Protein AF-A0A450Y6W3-F1 (afdb_monomer_lite)

Sequence (43 aa):
MSHDQNFKNLILDYPRAALEFFASEEATAIPPTARITPVRQEQ

pLDDT: mean 87.14, std 9.64, range [58.53, 94.81]

Secondary structure (DSSP, 8-state):
-HHHHHHHHHHHHSHHHHHHHHSHHHHHTS-TT----------

Structure (mmCIF, N/CA/C/O backbone):
data_AF-A0A450Y6W3-F1
#
_entry.id   AF-A0A450Y6W3-F1
#
loop_
_atom_site.group_PDB
_atom_site.id
_atom_site.type_symbol
_atom_site.label_atom_id
_atom_site.label_alt_id
_atom_site.label_comp_id
_atom_site.label_asym_id
_atom_site.label_entity_id
_atom_site.label_seq_id
_atom_site.pdbx_PDB_ins_code
_atom_site.Cartn_x
_atom_site.Cartn_y
_atom_site.Cartn_z
_atom_site.occupancy
_atom_site.B_iso_or_equiv
_atom_site.auth_seq_id
_atom_site.auth_comp_id
_atom_site.auth_asym_id
_atom_site.auth_atom_id
_atom_site.pdbx_PDB_model_num
ATOM 1 N N . MET A 1 1 ? 19.754 -2.080 -12.969 1.00 58.53 1 MET A N 1
ATOM 2 C CA . MET A 1 1 ? 18.565 -2.698 -13.600 1.00 58.53 1 MET A CA 1
ATOM 3 C C . MET A 1 1 ? 17.750 -3.565 -12.628 1.00 58.53 1 MET A C 1
ATOM 5 O O . MET A 1 1 ? 16.562 -3.322 -12.526 1.00 58.53 1 MET A O 1
ATOM 9 N N . SER A 1 2 ? 18.331 -4.524 -11.885 1.00 69.00 2 SER A N 1
ATOM 10 C CA . SER A 1 2 ? 17.558 -5.429 -10.992 1.00 69.00 2 SER A CA 1
ATOM 11 C C . SER A 1 2 ? 17.015 -4.773 -9.704 1.00 69.00 2 SER A C 1
ATOM 13 O O . SER A 1 2 ? 15.905 -5.066 -9.273 1.00 69.00 2 SER A O 1
ATOM 15 N N . HIS A 1 3 ? 17.755 -3.820 -9.123 1.00 71.62 3 HIS A N 1
ATOM 16 C CA . HIS A 1 3 ? 17.371 -3.170 -7.860 1.00 71.62 3 HIS A CA 1
ATOM 17 C C . HIS A 1 3 ? 16.022 -2.435 -7.939 1.00 71.62 3 HIS A C 1
ATOM 19 O O . HIS A 1 3 ? 15.183 -2.570 -7.055 1.00 71.62 3 HIS A O 1
ATOM 25 N N . ASP A 1 4 ? 15.789 -1.734 -9.047 1.00 79.56 4 ASP A N 1
ATOM 26 C CA . ASP A 1 4 ? 14.560 -0.980 -9.302 1.00 79.56 4 ASP A CA 1
ATOM 27 C C . ASP A 1 4 ? 13.335 -1.898 -9.427 1.00 79.56 4 ASP A C 1
ATOM 29 O O . ASP A 1 4 ? 12.247 -1.587 -8.951 1.00 79.56 4 ASP A O 1
ATOM 33 N N . GLN A 1 5 ? 13.530 -3.070 -10.038 1.00 77.12 5 GLN A N 1
ATOM 34 C CA . GLN A 1 5 ? 12.478 -4.072 -10.190 1.00 77.12 5 GLN A CA 1
ATOM 35 C C . GLN A 1 5 ? 12.171 -4.781 -8.870 1.00 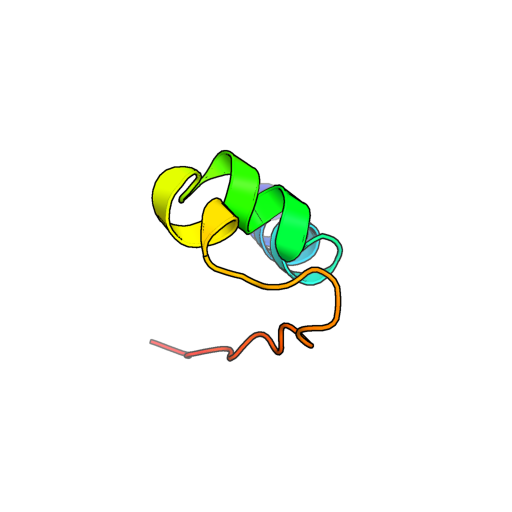77.12 5 GLN A C 1
ATOM 37 O O . GLN A 1 5 ? 11.002 -4.975 -8.549 1.00 77.12 5 GLN A O 1
ATOM 42 N N . ASN A 1 6 ? 13.187 -5.096 -8.061 1.00 83.31 6 ASN A N 1
ATOM 43 C CA . ASN A 1 6 ? 12.973 -5.655 -6.723 1.00 83.31 6 ASN A CA 1
ATOM 44 C C . ASN A 1 6 ? 12.195 -4.685 -5.828 1.00 83.31 6 ASN A C 1
ATOM 46 O O . ASN A 1 6 ? 11.283 -5.098 -5.117 1.00 83.31 6 ASN A O 1
ATOM 50 N N . PHE A 1 7 ? 12.517 -3.395 -5.905 1.00 82.75 7 PHE A N 1
ATOM 51 C CA . PHE A 1 7 ? 11.800 -2.357 -5.176 1.00 82.75 7 PHE A CA 1
ATOM 52 C C . PHE A 1 7 ? 10.338 -2.230 -5.634 1.00 82.75 7 PHE A C 1
ATOM 54 O O . PHE A 1 7 ? 9.428 -2.212 -4.807 1.00 82.75 7 PHE A O 1
ATOM 61 N N . LYS A 1 8 ? 10.088 -2.229 -6.950 1.00 85.50 8 LYS A N 1
ATOM 62 C CA . LYS A 1 8 ? 8.725 -2.225 -7.509 1.00 85.50 8 LYS A CA 1
ATOM 63 C C . LYS A 1 8 ? 7.924 -3.458 -7.089 1.00 85.50 8 LYS A C 1
ATOM 65 O O . LYS A 1 8 ? 6.754 -3.322 -6.747 1.00 85.50 8 LYS A O 1
ATOM 70 N N . ASN A 1 9 ? 8.543 -4.636 -7.070 1.00 87.75 9 ASN A N 1
ATOM 71 C CA . ASN A 1 9 ? 7.892 -5.860 -6.601 1.00 87.75 9 ASN A CA 1
ATOM 72 C C . ASN A 1 9 ? 7.538 -5.780 -5.113 1.00 87.75 9 ASN A C 1
ATOM 74 O O . ASN A 1 9 ? 6.418 -6.118 -4.749 1.00 87.75 9 ASN A O 1
ATOM 78 N N . LEU A 1 10 ? 8.417 -5.223 -4.274 1.00 87.62 10 LEU A N 1
ATOM 79 C CA . LEU A 1 10 ? 8.138 -5.043 -2.848 1.00 87.62 10 LEU A CA 1
ATOM 80 C C . LEU A 1 10 ? 6.890 -4.180 -2.599 1.00 87.62 10 LEU A C 1
ATOM 82 O O . LEU A 1 10 ? 6.083 -4.501 -1.731 1.00 87.62 10 LEU A O 1
ATOM 86 N N . ILE A 1 11 ? 6.699 -3.113 -3.379 1.00 90.62 11 ILE A N 1
ATOM 87 C CA . ILE A 1 11 ? 5.499 -2.265 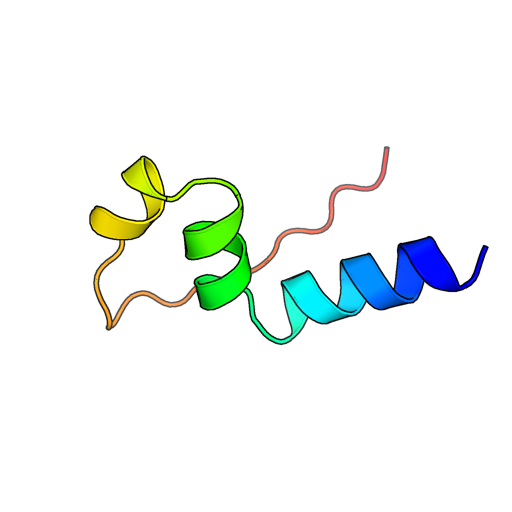-3.283 1.00 90.62 11 ILE A CA 1
ATOM 88 C C . ILE A 1 11 ? 4.235 -3.045 -3.669 1.00 90.62 11 ILE A C 1
ATOM 90 O O . ILE A 1 11 ? 3.177 -2.839 -3.078 1.00 90.62 11 ILE A O 1
ATOM 94 N N . LEU A 1 12 ? 4.328 -3.945 -4.648 1.00 89.19 12 LEU A N 1
ATOM 95 C CA . LEU A 1 12 ? 3.194 -4.757 -5.092 1.00 89.19 12 LEU A CA 1
ATOM 96 C C . LEU A 1 12 ? 2.848 -5.874 -4.106 1.00 89.19 12 LEU A C 1
ATOM 98 O O . LEU A 1 12 ? 1.667 -6.167 -3.929 1.00 89.19 12 LEU A O 1
ATOM 102 N N . ASP A 1 13 ? 3.859 -6.462 -3.467 1.00 92.94 13 ASP A N 1
ATOM 103 C CA . ASP A 1 13 ? 3.696 -7.531 -2.479 1.00 92.94 13 ASP A CA 1
ATOM 104 C C . ASP A 1 13 ? 3.204 -6.985 -1.129 1.00 92.94 13 ASP A C 1
ATOM 106 O O . ASP A 1 13 ? 2.422 -7.635 -0.433 1.00 92.94 13 ASP A O 1
ATOM 110 N N . TYR A 1 14 ? 3.613 -5.761 -0.777 1.00 93.62 14 TYR A N 1
ATOM 111 C CA . TYR A 1 14 ? 3.292 -5.115 0.498 1.00 93.62 14 TYR A CA 1
ATOM 112 C C . TYR A 1 14 ? 2.702 -3.712 0.306 1.00 93.62 14 TYR A C 1
ATOM 114 O O . TYR A 1 14 ? 3.228 -2.736 0.846 1.00 93.62 14 TYR A O 1
ATOM 122 N N . PRO A 1 15 ? 1.573 -3.572 -0.408 1.00 92.88 15 PRO A N 1
ATOM 123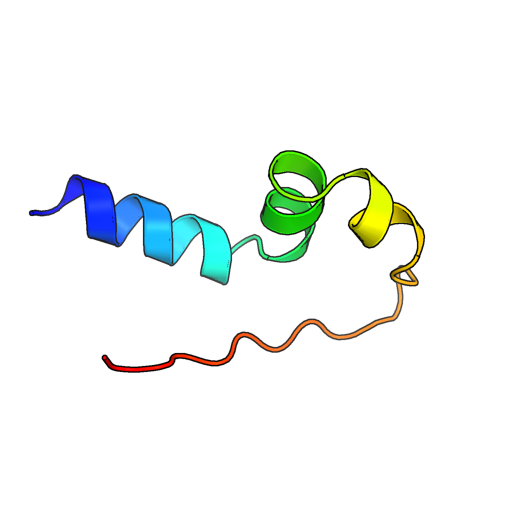 C CA . PRO A 1 15 ? 1.056 -2.265 -0.799 1.00 92.88 15 PRO A CA 1
ATOM 124 C C . PRO A 1 15 ? 0.654 -1.410 0.404 1.00 92.88 15 PRO A C 1
ATOM 126 O O . PRO A 1 15 ? 0.820 -0.195 0.382 1.00 92.88 15 PRO A O 1
ATOM 129 N N . ARG A 1 16 ? 0.168 -2.033 1.484 1.00 93.75 16 ARG A N 1
ATOM 130 C CA . ARG A 1 16 ? -0.205 -1.302 2.698 1.00 93.75 16 ARG A CA 1
ATOM 131 C C . ARG A 1 16 ? 1.012 -0.769 3.449 1.00 93.75 16 ARG A C 1
ATOM 133 O O . ARG A 1 16 ? 1.046 0.414 3.753 1.00 93.75 16 ARG A O 1
ATOM 140 N N . ALA A 1 17 ? 2.021 -1.610 3.673 1.00 93.88 17 ALA A N 1
ATOM 141 C CA . ALA A 1 17 ? 3.261 -1.182 4.320 1.00 93.88 17 ALA A CA 1
ATOM 142 C C . ALA A 1 17 ? 4.011 -0.146 3.466 1.00 93.88 17 ALA A C 1
ATOM 144 O O . ALA A 1 17 ? 4.595 0.792 3.998 1.00 93.88 17 ALA A O 1
ATOM 145 N N . ALA A 1 18 ? 3.953 -0.276 2.137 1.00 94.00 18 ALA A N 1
ATOM 146 C CA . ALA A 1 18 ? 4.487 0.725 1.226 1.00 94.00 18 ALA A CA 1
ATOM 147 C C . ALA A 1 18 ? 3.770 2.075 1.398 1.00 94.00 18 ALA A C 1
ATOM 149 O O . ALA A 1 18 ? 4.438 3.092 1.544 1.00 94.00 18 ALA A O 1
ATOM 150 N N . LEU A 1 19 ? 2.434 2.101 1.445 1.00 93.88 19 LEU A N 1
ATOM 151 C CA . LEU A 1 19 ? 1.685 3.337 1.699 1.00 93.88 19 LEU A CA 1
ATOM 152 C C . LEU A 1 19 ? 1.991 3.921 3.083 1.00 93.88 19 LEU A C 1
ATOM 154 O O . LEU A 1 19 ? 2.241 5.113 3.179 1.00 93.88 19 LEU A O 1
ATOM 158 N N . GLU A 1 20 ? 2.060 3.103 4.133 1.00 94.31 20 GLU A N 1
ATOM 159 C CA . GLU A 1 20 ? 2.442 3.561 5.479 1.00 94.31 20 GLU A CA 1
ATOM 160 C C . GLU A 1 20 ? 3.851 4.176 5.516 1.00 94.31 20 GLU A C 1
ATOM 162 O O . GLU A 1 20 ? 4.094 5.107 6.280 1.00 94.31 20 GLU A O 1
ATOM 167 N N . PHE A 1 21 ? 4.773 3.685 4.683 1.00 93.31 21 PHE A N 1
ATOM 168 C CA . PHE A 1 21 ? 6.140 4.197 4.601 1.00 93.31 21 PHE A CA 1
ATOM 169 C C . PHE A 1 21 ? 6.267 5.457 3.728 1.00 93.31 21 PHE A C 1
ATOM 171 O O . PHE A 1 21 ? 6.971 6.391 4.107 1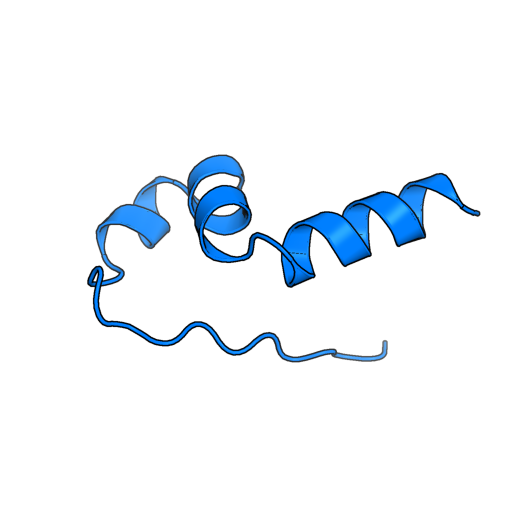.00 93.31 21 PHE A O 1
ATOM 178 N N . PHE A 1 22 ? 5.613 5.494 2.562 1.00 92.06 2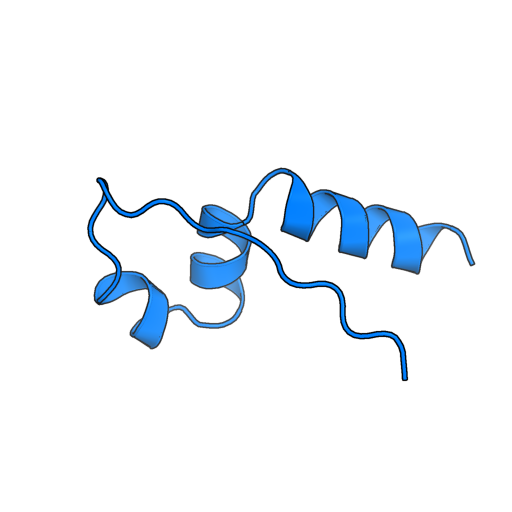2 PHE A N 1
ATOM 179 C CA . PHE A 1 22 ? 5.757 6.579 1.577 1.00 92.06 22 PHE A CA 1
ATOM 180 C C . PHE A 1 22 ? 4.719 7.704 1.716 1.00 92.06 22 PHE A C 1
ATOM 182 O O . PHE A 1 22 ? 4.987 8.817 1.272 1.00 92.06 22 PHE A O 1
ATOM 189 N N . ALA A 1 23 ? 3.551 7.416 2.292 1.00 92.94 23 ALA A N 1
ATOM 190 C CA . ALA A 1 23 ? 2.377 8.293 2.369 1.00 92.94 23 ALA A CA 1
ATOM 191 C C . ALA A 1 23 ? 1.629 8.045 3.694 1.00 92.94 23 ALA A C 1
ATOM 193 O O . ALA A 1 23 ? 0.479 7.600 3.730 1.00 92.94 23 ALA A O 1
ATOM 194 N N . SER A 1 24 ? 2.349 8.217 4.807 1.00 93.69 24 SER A N 1
ATOM 195 C CA . SER A 1 24 ? 1.894 7.801 6.137 1.00 93.69 24 SER A CA 1
ATOM 196 C C . SER A 1 24 ? 0.610 8.503 6.579 1.00 93.69 24 SER A C 1
ATOM 198 O O . SER A 1 24 ? -0.248 7.862 7.185 1.00 93.69 24 SER A O 1
ATOM 200 N N . GLU A 1 25 ? 0.448 9.786 6.251 1.00 94.50 25 GLU A N 1
ATOM 201 C CA . GLU A 1 25 ? -0.746 10.568 6.574 1.00 94.50 25 GLU A CA 1
ATOM 202 C C . GLU A 1 25 ? -1.974 10.003 5.849 1.00 94.50 25 GLU A C 1
ATOM 204 O O . GLU A 1 25 ? -2.988 9.691 6.477 1.00 94.50 25 GLU A O 1
ATOM 209 N N . GLU A 1 26 ? -1.856 9.753 4.549 1.00 92.19 26 GLU A N 1
ATOM 210 C CA . GLU A 1 26 ? -2.911 9.191 3.712 1.00 92.19 26 GLU A CA 1
ATOM 211 C C . GLU A 1 26 ? -3.233 7.741 4.090 1.00 92.19 26 GLU A C 1
ATOM 213 O O . GLU A 1 26 ? -4.397 7.332 4.061 1.00 92.19 26 GLU A O 1
ATOM 218 N N . ALA A 1 27 ? -2.228 6.964 4.500 1.00 92.88 27 ALA A N 1
ATOM 219 C CA . ALA A 1 27 ? -2.407 5.581 4.928 1.00 92.88 27 ALA A CA 1
ATOM 220 C C . ALA A 1 27 ? -3.331 5.457 6.152 1.00 92.88 27 ALA A C 1
ATOM 222 O O . ALA A 1 27 ? -4.075 4.475 6.253 1.00 92.88 27 ALA A O 1
ATOM 223 N N . THR A 1 28 ? -3.349 6.457 7.046 1.00 93.06 28 THR A N 1
ATOM 224 C CA . THR A 1 28 ? -4.251 6.464 8.215 1.00 93.06 28 THR A CA 1
ATOM 225 C C . THR A 1 28 ? -5.729 6.507 7.829 1.00 93.06 28 THR A C 1
ATOM 227 O O . THR A 1 28 ? -6.569 5.951 8.538 1.00 93.06 28 THR A O 1
ATOM 230 N N . ALA A 1 29 ? -6.051 7.113 6.684 1.00 94.25 29 ALA A N 1
ATOM 231 C CA . ALA A 1 29 ? -7.417 7.230 6.190 1.00 94.25 29 ALA A CA 1
ATOM 232 C C . ALA A 1 29 ? -7.925 5.943 5.517 1.00 94.25 29 ALA A C 1
ATOM 234 O O . ALA A 1 29 ? -9.121 5.826 5.250 1.00 94.25 29 ALA A O 1
ATOM 235 N N . ILE A 1 30 ? -7.048 4.969 5.241 1.00 92.81 30 ILE A N 1
ATOM 236 C CA . ILE A 1 30 ? -7.407 3.717 4.571 1.00 92.81 30 ILE A CA 1
ATOM 237 C C . ILE A 1 30 ? -7.921 2.712 5.615 1.00 92.81 30 ILE A C 1
ATOM 239 O O . ILE A 1 30 ? -7.139 2.235 6.442 1.00 92.81 30 ILE A O 1
ATOM 243 N N . PRO A 1 31 ? -9.195 2.281 5.563 1.00 94.19 31 PRO A N 1
ATOM 244 C CA . PRO A 1 31 ? -9.712 1.279 6.490 1.00 94.19 31 PRO A CA 1
ATOM 245 C C . PRO A 1 31 ? -8.933 -0.047 6.406 1.00 94.19 31 PRO A C 1
ATOM 247 O O . PRO A 1 31 ? -8.472 -0.416 5.322 1.00 94.19 31 PRO A O 1
ATOM 250 N N . PRO A 1 32 ? -8.819 -0.826 7.496 1.00 90.50 32 PRO A N 1
ATOM 251 C CA . PRO A 1 32 ? -8.173 -2.145 7.465 1.00 90.50 32 PRO A CA 1
ATOM 252 C C . PRO A 1 32 ? -8.831 -3.139 6.497 1.00 90.50 32 PRO A C 1
ATOM 254 O O . PRO A 1 32 ? -8.179 -4.049 5.998 1.00 90.50 32 PRO A O 1
ATOM 257 N N . THR A 1 33 ? -10.123 -2.961 6.218 1.00 94.81 33 THR A N 1
ATOM 258 C CA . THR A 1 33 ? -10.915 -3.799 5.304 1.00 94.81 33 THR A CA 1
ATOM 259 C C . THR A 1 33 ? -10.825 -3.360 3.843 1.00 94.81 33 THR A C 1
ATOM 261 O O . THR A 1 33 ? -11.370 -4.032 2.966 1.00 94.81 33 THR A O 1
ATOM 264 N N . ALA A 1 34 ? -10.165 -2.234 3.558 1.00 94.06 34 ALA A N 1
ATOM 265 C CA . ALA A 1 34 ? -10.032 -1.736 2.200 1.00 94.06 34 ALA A CA 1
ATOM 266 C C . ALA A 1 34 ? -9.104 -2.638 1.381 1.00 94.06 34 ALA A C 1
ATOM 268 O O . ALA A 1 34 ? -7.996 -2.983 1.798 1.00 94.06 34 ALA A O 1
ATOM 269 N N . ARG A 1 35 ? -9.547 -2.987 0.174 1.00 93.00 35 ARG A N 1
ATOM 270 C CA . ARG A 1 35 ? -8.733 -3.729 -0.786 1.00 93.00 35 ARG A CA 1
ATOM 271 C C . ARG A 1 35 ? -7.889 -2.754 -1.600 1.00 93.00 35 ARG A C 1
ATOM 273 O O . ARG A 1 35 ? -8.425 -1.997 -2.404 1.00 93.00 35 ARG A O 1
ATOM 280 N N . ILE A 1 36 ? -6.571 -2.815 -1.438 1.00 92.25 36 ILE A N 1
ATOM 281 C CA . ILE A 1 36 ? -5.634 -2.027 -2.243 1.00 92.25 36 ILE A CA 1
ATOM 282 C C . ILE A 1 36 ? -5.382 -2.772 -3.558 1.00 92.25 36 ILE A C 1
ATOM 284 O O . ILE A 1 36 ? -4.952 -3.924 -3.546 1.00 92.25 36 ILE A O 1
ATOM 288 N N . THR A 1 37 ? -5.677 -2.129 -4.689 1.00 91.62 37 THR A N 1
ATOM 289 C CA . THR A 1 37 ? -5.451 -2.697 -6.026 1.00 91.62 37 THR A CA 1
ATOM 290 C C . THR A 1 37 ? -4.426 -1.833 -6.757 1.00 91.62 37 THR A C 1
ATOM 292 O O . THR A 1 37 ? -4.751 -0.698 -7.103 1.00 91.62 37 THR A O 1
ATOM 295 N N . PRO A 1 38 ? -3.192 -2.318 -6.972 1.00 87.75 38 PRO A N 1
ATOM 296 C CA . PRO A 1 38 ? -2.181 -1.546 -7.678 1.00 87.75 38 PRO A CA 1
ATOM 297 C C . PRO A 1 38 ? -2.561 -1.383 -9.153 1.00 87.75 38 PRO A C 1
ATOM 299 O O . PRO A 1 38 ? -2.972 -2.340 -9.810 1.00 87.75 38 PRO A O 1
ATOM 302 N N . VAL A 1 39 ? -2.378 -0.175 -9.681 1.00 86.00 39 VAL A N 1
ATOM 303 C CA . VAL A 1 39 ? -2.531 0.125 -11.108 1.00 86.00 39 VAL A CA 1
ATOM 304 C C . VAL A 1 39 ? -1.140 0.366 -11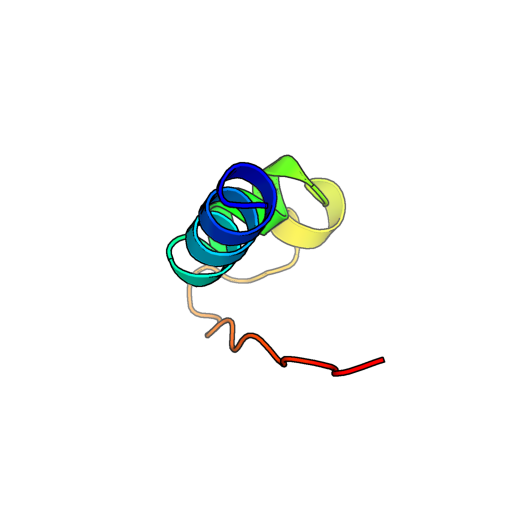.680 1.00 86.00 39 VAL A C 1
ATOM 306 O O . VAL A 1 39 ? -0.418 1.241 -11.207 1.00 86.00 39 VAL A O 1
ATOM 309 N N . ARG A 1 40 ? -0.740 -0.425 -12.681 1.00 80.56 40 ARG A N 1
ATOM 310 C CA . ARG A 1 40 ? 0.491 -0.153 -13.433 1.00 80.56 40 ARG A CA 1
ATOM 311 C C . ARG A 1 40 ? 0.178 0.883 -14.499 1.00 80.56 40 ARG A C 1
ATOM 313 O O . ARG A 1 40 ? -0.697 0.652 -15.328 1.00 80.56 40 ARG A O 1
ATOM 320 N N . GLN A 1 41 ? 0.904 1.992 -14.476 1.00 68.94 41 GLN A N 1
ATOM 321 C CA . GLN A 1 41 ? 0.903 2.954 -15.566 1.00 68.94 41 GLN A CA 1
ATOM 322 C C . GLN A 1 41 ? 2.246 2.855 -16.286 1.00 68.94 41 GLN A C 1
ATOM 324 O O . GLN A 1 41 ? 3.294 3.105 -15.693 1.00 68.94 41 GLN A O 1
ATOM 329 N N . GLU A 1 42 ? 2.208 2.440 -17.547 1.00 71.31 42 GLU A N 1
ATOM 330 C CA . GLU A 1 42 ? 3.366 2.487 -18.436 1.00 71.31 42 GLU A CA 1
ATOM 331 C C . GLU A 1 42 ? 3.453 3.920 -18.989 1.00 71.31 42 GLU A C 1
ATOM 333 O O . GLU A 1 42 ? 2.493 4.411 -19.586 1.00 71.31 42 GLU A O 1
ATOM 338 N N . GLN A 1 43 ? 4.551 4.614 -18.676 1.00 58.69 43 GLN A N 1
ATOM 339 C CA . GLN A 1 43 ? 4.944 5.899 -19.272 1.00 58.69 43 GLN A CA 1
ATOM 340 C C . GLN A 1 43 ? 5.914 5.628 -20.418 1.00 58.69 43 GLN A C 1
ATOM 342 O O . GLN A 1 43 ? 6.783 4.743 -20.229 1.00 58.69 43 GLN A O 1
#

Organism: NCBI:txid2126332

Radius of gyration: 11.63 Å; chains: 1; bounding box: 30×18×28 Å

Foldseek 3Di:
DVVVVVVVVCCVVCVLVVCCVPPVVVSVVADPPDDDDDDDDDD